Protein AF-A0A2M8AJK2-F1 (afdb_monomer)

Secondary structure (DSSP, 8-state):
-HHHHHHHHHHHHHHGGGS-HHHHHHHHHHHHHHHHHHHHH-S--TT-HHHHHHHHHHHHHHHHTTS---HHHHHHHHHHHHHHHHTTT--

Organism: NCBI:txid1974559

Foldseek 3Di:
DLVVLLVVLVVCLVCVLVDALLVLLVVLVVSLVVLLVVVVPPPDCVVVSSVVSLVSSVVSLVSSVVGDHDPVCVVVSVVSSVVSVVCRPPD

Structure (mmCIF, N/CA/C/O backbone):
data_AF-A0A2M8AJK2-F1
#
_entry.id   AF-A0A2M8AJK2-F1
#
loop_
_atom_site.group_PDB
_atom_site.id
_atom_site.type_symbol
_atom_site.label_atom_id
_atom_site.label_alt_id
_atom_site.label_comp_id
_atom_site.label_asym_id
_atom_site.label_entity_id
_atom_site.label_seq_id
_atom_site.pdbx_PDB_ins_code
_atom_site.Cartn_x
_atom_site.Cartn_y
_atom_site.Cartn_z
_atom_site.occupancy
_atom_site.B_iso_or_equiv
_atom_site.auth_seq_id
_atom_site.auth_comp_id
_atom_site.auth_asym_id
_atom_site.auth_atom_id
_atom_site.pdbx_PDB_model_num
ATOM 1 N N . MET A 1 1 ? 13.699 -7.728 -10.815 1.00 81.19 1 MET A N 1
ATOM 2 C CA . MET A 1 1 ? 13.421 -7.516 -9.372 1.00 81.19 1 MET A CA 1
ATOM 3 C C . MET A 1 1 ? 11.984 -7.056 -9.132 1.00 81.19 1 MET A C 1
ATOM 5 O O . MET A 1 1 ? 11.368 -7.525 -8.182 1.00 81.19 1 MET A O 1
ATOM 9 N N . VAL A 1 2 ? 11.401 -6.280 -10.050 1.00 87.56 2 VAL A N 1
ATOM 10 C CA . VAL A 1 2 ? 9.987 -5.867 -10.027 1.00 87.56 2 VAL A CA 1
ATOM 11 C C . VAL A 1 2 ? 8.994 -7.029 -9.906 1.00 87.56 2 VAL A C 1
ATOM 13 O O . VAL A 1 2 ? 8.133 -7.001 -9.034 1.00 87.56 2 VAL A O 1
ATOM 16 N N . ALA A 1 3 ? 9.155 -8.116 -10.667 1.00 88.50 3 ALA A N 1
ATOM 17 C CA . ALA A 1 3 ? 8.271 -9.283 -10.534 1.00 88.50 3 ALA A CA 1
ATOM 18 C C . ALA A 1 3 ? 8.266 -9.891 -9.113 1.00 88.50 3 ALA A C 1
ATOM 20 O O . ALA A 1 3 ? 7.217 -10.299 -8.613 1.00 88.50 3 ALA A O 1
ATOM 21 N N . ALA A 1 4 ? 9.424 -9.919 -8.442 1.00 90.25 4 ALA A N 1
ATOM 22 C CA . ALA A 1 4 ? 9.525 -10.406 -7.069 1.00 90.25 4 ALA A CA 1
ATOM 23 C C . ALA A 1 4 ? 8.843 -9.446 -6.083 1.00 90.25 4 ALA A C 1
ATOM 25 O O . ALA A 1 4 ? 8.113 -9.902 -5.205 1.00 90.25 4 ALA A O 1
ATOM 26 N N . PHE A 1 5 ? 9.014 -8.132 -6.266 1.00 93.44 5 PHE A N 1
ATOM 27 C CA . PHE A 1 5 ? 8.292 -7.119 -5.495 1.00 93.44 5 PHE A CA 1
ATOM 28 C C . PHE A 1 5 ? 6.771 -7.285 -5.620 1.00 93.44 5 PHE A C 1
ATOM 30 O O . PHE A 1 5 ? 6.075 -7.373 -4.607 1.00 93.44 5 PHE A O 1
ATOM 37 N N . CYS A 1 6 ? 6.260 -7.409 -6.848 1.00 92.00 6 CYS A N 1
ATOM 38 C CA . CYS A 1 6 ? 4.832 -7.586 -7.108 1.00 92.00 6 CYS A CA 1
ATOM 39 C C . CYS A 1 6 ? 4.278 -8.848 -6.430 1.00 92.00 6 CYS A C 1
ATOM 41 O O . CYS A 1 6 ? 3.197 -8.817 -5.840 1.00 92.00 6 CYS A O 1
ATOM 43 N N . GLU A 1 7 ? 5.025 -9.957 -6.442 1.00 93.81 7 GLU A N 1
ATOM 44 C CA . GLU A 1 7 ? 4.613 -11.173 -5.735 1.00 93.81 7 GLU A CA 1
ATOM 45 C C . GLU A 1 7 ? 4.617 -11.014 -4.212 1.00 93.81 7 GLU A C 1
ATOM 47 O O . GLU A 1 7 ? 3.683 -11.469 -3.545 1.00 93.81 7 GLU A O 1
ATOM 52 N N . VAL A 1 8 ? 5.603 -10.314 -3.648 1.00 94.19 8 VAL A N 1
ATOM 53 C CA . VAL A 1 8 ? 5.622 -9.986 -2.215 1.00 94.19 8 VAL A CA 1
ATOM 54 C C . VAL A 1 8 ? 4.408 -9.130 -1.843 1.00 94.19 8 VAL A C 1
ATOM 56 O O . VAL A 1 8 ? 3.672 -9.491 -0.920 1.00 94.19 8 VAL A O 1
ATOM 59 N N . ALA A 1 9 ? 4.130 -8.061 -2.595 1.00 94.06 9 ALA A N 1
ATOM 60 C CA . ALA A 1 9 ? 2.959 -7.208 -2.388 1.00 94.06 9 ALA A CA 1
ATOM 61 C C . ALA A 1 9 ? 1.648 -8.011 -2.477 1.00 94.06 9 ALA A C 1
ATOM 63 O O . ALA A 1 9 ? 0.759 -7.877 -1.628 1.00 94.06 9 ALA A O 1
ATOM 64 N N . ARG A 1 10 ? 1.548 -8.934 -3.442 1.00 94.44 10 ARG A N 1
ATOM 65 C CA . ARG A 1 10 ? 0.395 -9.831 -3.598 1.00 94.44 10 ARG A CA 1
ATOM 66 C C . ARG A 1 10 ? 0.218 -10.778 -2.408 1.00 94.44 10 ARG A C 1
ATOM 68 O O . ARG A 1 10 ? -0.912 -10.999 -1.966 1.00 94.44 10 ARG A O 1
ATOM 75 N N . ILE A 1 11 ? 1.299 -11.359 -1.885 1.00 94.81 11 ILE A N 1
ATOM 76 C CA . ILE A 1 11 ? 1.255 -12.236 -0.703 1.00 94.81 11 ILE A CA 1
ATOM 77 C C . ILE A 1 11 ? 0.815 -11.444 0.531 1.00 94.81 11 ILE A C 1
ATOM 79 O O . ILE A 1 11 ? -0.057 -11.909 1.270 1.00 94.81 11 ILE A O 1
ATOM 83 N N . ILE A 1 12 ? 1.362 -10.242 0.721 1.00 94.31 12 ILE A N 1
ATOM 84 C CA . ILE A 1 12 ? 0.981 -9.331 1.806 1.00 94.31 12 ILE A CA 1
ATOM 85 C C . ILE A 1 12 ? -0.514 -9.016 1.725 1.00 94.31 12 ILE A C 1
ATOM 87 O O . ILE A 1 12 ? -1.225 -9.202 2.713 1.00 94.31 12 ILE A O 1
ATOM 91 N N . LYS A 1 13 ? -1.027 -8.662 0.538 1.00 94.19 13 LYS A N 1
ATOM 92 C CA . LYS A 1 13 ? -2.461 -8.412 0.317 1.00 94.19 13 LYS A CA 1
ATOM 93 C C . LYS A 1 13 ? -3.323 -9.604 0.738 1.00 94.19 13 LYS A C 1
ATOM 95 O O . LYS A 1 13 ? -4.316 -9.439 1.439 1.00 94.19 13 LYS A O 1
ATOM 100 N N . LYS A 1 14 ? -2.937 -10.828 0.360 1.00 94.00 14 LYS A N 1
ATOM 101 C CA . LYS A 1 14 ? -3.674 -12.053 0.734 1.00 94.00 14 LYS A CA 1
ATOM 102 C C . LYS A 1 14 ? -3.696 -12.315 2.240 1.00 94.00 14 LYS A C 1
ATOM 104 O O . LYS A 1 14 ? -4.580 -13.020 2.720 1.00 94.00 14 LYS A O 1
ATOM 109 N N . ARG A 1 15 ? -2.712 -11.805 2.981 1.00 92.50 15 ARG A N 1
ATOM 110 C CA . ARG A 1 15 ? -2.568 -11.998 4.431 1.00 92.50 15 ARG A CA 1
ATOM 11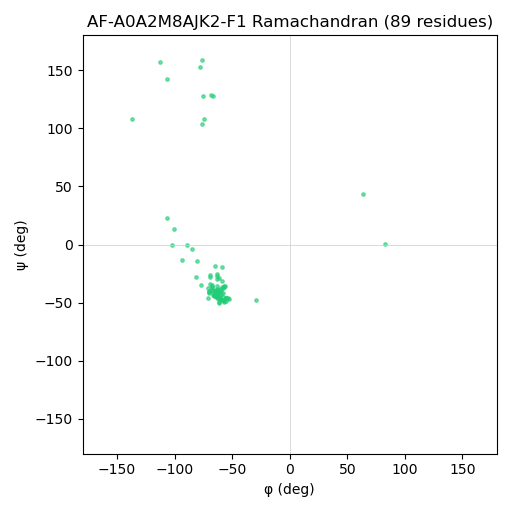1 C C . ARG A 1 15 ? -3.010 -10.784 5.247 1.00 92.50 15 ARG A C 1
ATOM 113 O O . ARG A 1 15 ? -2.996 -10.850 6.474 1.00 92.50 15 ARG A O 1
ATOM 120 N N . LEU A 1 16 ? -3.452 -9.714 4.589 1.00 90.50 16 LEU A N 1
ATOM 121 C CA . LEU A 1 16 ? -3.793 -8.442 5.221 1.00 90.50 16 LEU A CA 1
ATOM 122 C C . LEU A 1 16 ? -4.873 -8.596 6.305 1.00 90.50 16 LEU A C 1
ATOM 124 O O . LEU A 1 16 ? -4.790 -7.962 7.350 1.00 90.50 16 LEU A O 1
ATOM 128 N N . SER A 1 17 ? -5.838 -9.500 6.100 1.00 87.56 17 SER A N 1
ATOM 129 C CA . SER A 1 17 ? -6.929 -9.778 7.048 1.00 87.56 17 SER A CA 1
ATOM 130 C C . SER A 1 17 ? -6.472 -10.374 8.383 1.00 87.56 17 SER A C 1
ATOM 132 O O . SER A 1 17 ? -7.234 -10.360 9.344 1.00 87.56 17 SER A O 1
ATOM 134 N N . ALA A 1 18 ? -5.258 -10.927 8.445 1.00 89.94 18 ALA A N 1
ATOM 135 C CA . ALA A 1 18 ? -4.661 -11.442 9.675 1.00 89.94 18 ALA A CA 1
ATOM 136 C C . ALA A 1 18 ? -3.866 -10.368 10.442 1.00 89.94 18 ALA A C 1
ATOM 138 O O . ALA A 1 18 ? -3.290 -10.665 11.486 1.00 89.94 18 ALA A O 1
ATOM 139 N N . SER A 1 19 ? -3.806 -9.139 9.922 1.00 89.56 19 SER A N 1
ATOM 140 C CA . SER A 1 19 ? -3.043 -8.025 10.491 1.00 89.56 19 SER A CA 1
ATOM 141 C C . SER A 1 19 ? -3.969 -6.926 11.006 1.00 89.56 19 SER A C 1
ATOM 143 O O . SER A 1 19 ? -5.107 -6.783 10.560 1.00 89.56 19 SER A O 1
ATOM 145 N N . THR A 1 20 ? -3.473 -6.107 11.933 1.00 91.81 20 THR A N 1
ATOM 146 C CA . THR A 1 20 ? -4.163 -4.870 12.319 1.00 91.81 20 THR A CA 1
ATOM 147 C C . THR A 1 20 ? -3.967 -3.797 11.247 1.00 91.81 20 THR A C 1
ATOM 149 O O . THR A 1 20 ? -2.997 -3.837 10.485 1.00 91.81 20 THR A O 1
ATOM 152 N N . ALA A 1 21 ? -4.852 -2.796 11.208 1.00 92.38 21 ALA A N 1
ATOM 153 C CA . ALA A 1 21 ? -4.724 -1.673 10.276 1.00 92.38 21 ALA A CA 1
ATOM 154 C C . ALA A 1 21 ? -3.378 -0.939 10.431 1.00 92.38 21 ALA A C 1
ATOM 156 O O . ALA A 1 21 ? -2.774 -0.542 9.437 1.00 92.38 21 ALA A O 1
ATOM 157 N N . LEU A 1 22 ? -2.878 -0.820 11.669 1.00 93.56 22 LEU A N 1
ATOM 158 C CA . LEU A 1 22 ? -1.590 -0.195 11.966 1.00 93.56 22 LEU A CA 1
ATOM 159 C C . LEU A 1 22 ? -0.407 -0.989 11.392 1.00 93.56 22 LEU A C 1
ATOM 161 O O . LEU A 1 22 ? 0.501 -0.412 10.797 1.00 93.56 22 LEU A O 1
ATOM 165 N N . VAL A 1 23 ? -0.417 -2.316 11.542 1.00 93.75 23 VAL A N 1
ATOM 166 C CA . VAL A 1 23 ? 0.614 -3.176 10.944 1.00 93.75 23 VAL A CA 1
ATOM 167 C C . VAL A 1 23 ? 0.551 -3.083 9.422 1.00 93.75 23 VAL A C 1
ATOM 169 O O . VAL A 1 23 ? 1.581 -2.903 8.777 1.00 93.75 23 VAL A O 1
ATOM 172 N N . ALA A 1 24 ? -0.652 -3.135 8.851 1.00 94.56 24 ALA A N 1
ATOM 173 C CA . ALA A 1 24 ? -0.837 -3.094 7.409 1.00 94.56 24 ALA A CA 1
ATOM 174 C C . ALA A 1 24 ? -0.347 -1.771 6.789 1.00 94.56 24 ALA A C 1
ATOM 176 O O . ALA A 1 24 ? 0.352 -1.802 5.778 1.00 94.56 24 ALA A O 1
ATOM 177 N N . VAL A 1 25 ? -0.628 -0.619 7.413 1.00 96.00 25 VAL A N 1
ATOM 178 C CA . VAL A 1 25 ? -0.132 0.678 6.917 1.00 96.00 25 VAL A CA 1
ATOM 179 C C . VAL A 1 25 ? 1.386 0.829 7.074 1.00 96.00 25 VAL A C 1
ATOM 181 O O . VAL A 1 25 ? 2.034 1.396 6.201 1.00 96.00 25 VAL A O 1
ATOM 184 N N . ASN A 1 26 ? 1.989 0.271 8.128 1.00 96.06 26 ASN A N 1
ATOM 185 C CA . ASN A 1 26 ? 3.450 0.265 8.265 1.00 96.06 26 ASN A CA 1
ATOM 186 C C . ASN A 1 26 ? 4.119 -0.573 7.168 1.00 96.06 26 ASN A C 1
ATOM 188 O O . ASN A 1 26 ? 5.147 -0.169 6.632 1.00 96.06 26 ASN A O 1
ATOM 192 N N . ILE A 1 27 ? 3.524 -1.717 6.818 1.00 96.25 27 ILE A N 1
ATOM 193 C CA . ILE A 1 27 ? 3.995 -2.542 5.701 1.00 96.25 27 ILE A CA 1
ATOM 194 C C . ILE A 1 27 ? 3.865 -1.778 4.379 1.00 96.25 27 ILE A C 1
ATOM 196 O O . ILE A 1 27 ? 4.798 -1.808 3.583 1.00 96.25 27 ILE A O 1
ATOM 200 N N . LEU A 1 28 ? 2.755 -1.066 4.154 1.00 96.75 28 LEU A N 1
ATOM 201 C CA . LEU A 1 28 ? 2.570 -0.244 2.954 1.00 96.75 28 LEU A CA 1
ATOM 202 C C . LEU A 1 28 ? 3.686 0.801 2.798 1.00 96.75 28 LEU A C 1
ATOM 204 O O . LEU A 1 28 ? 4.284 0.881 1.730 1.00 96.75 28 LEU A O 1
ATOM 208 N N . LEU A 1 29 ? 4.000 1.553 3.857 1.00 97.19 29 LEU A N 1
ATOM 209 C CA . LEU A 1 29 ? 5.070 2.560 3.826 1.00 97.19 29 LEU A CA 1
ATOM 210 C C . LEU A 1 29 ? 6.452 1.930 3.593 1.00 97.19 29 LEU A C 1
ATOM 212 O O . LEU A 1 29 ? 7.258 2.458 2.831 1.00 97.19 29 LEU A O 1
ATOM 216 N N . ALA A 1 30 ? 6.720 0.771 4.202 1.00 96.50 30 ALA A N 1
ATOM 217 C CA . ALA A 1 30 ? 7.963 0.040 3.966 1.00 96.50 30 ALA A CA 1
ATOM 218 C C . ALA A 1 30 ? 8.088 -0.423 2.503 1.00 96.50 30 ALA A C 1
ATOM 220 O O . ALA A 1 30 ? 9.159 -0.304 1.912 1.00 96.50 30 ALA A O 1
ATOM 221 N N . LEU A 1 31 ? 6.996 -0.914 1.907 1.00 96.00 31 LEU A N 1
ATOM 222 C CA . LEU A 1 31 ? 6.964 -1.293 0.495 1.00 96.00 31 LEU A CA 1
ATOM 223 C C . LEU A 1 31 ? 7.097 -0.083 -0.433 1.00 96.00 31 LEU A C 1
ATOM 225 O O . LEU A 1 31 ? 7.746 -0.211 -1.462 1.00 96.00 31 LEU A O 1
ATOM 229 N N . GLN A 1 32 ? 6.515 1.070 -0.087 1.00 96.19 32 GLN A N 1
ATOM 230 C CA . GLN A 1 32 ? 6.676 2.307 -0.857 1.00 96.19 32 GLN A CA 1
ATOM 231 C C . GLN A 1 32 ? 8.141 2.731 -0.896 1.00 96.19 32 GLN A C 1
ATOM 233 O O . GLN A 1 32 ? 8.684 2.930 -1.976 1.00 96.19 32 GLN A O 1
ATOM 238 N N . LYS A 1 33 ? 8.796 2.782 0.267 1.00 95.00 33 LYS A N 1
ATOM 239 C CA . LYS A 1 33 ? 10.220 3.112 0.348 1.00 95.00 33 LYS A CA 1
ATOM 240 C C . LYS A 1 33 ? 11.075 2.136 -0.465 1.00 95.00 33 LYS A C 1
ATOM 242 O O . LYS A 1 33 ? 11.909 2.557 -1.256 1.00 95.00 33 LYS A O 1
ATOM 247 N N . PHE A 1 34 ? 10.836 0.834 -0.307 1.00 94.19 34 PHE A N 1
ATOM 248 C CA . PHE A 1 34 ? 11.560 -0.178 -1.074 1.00 94.19 34 PHE A CA 1
ATOM 249 C C . PHE A 1 34 ? 11.290 -0.070 -2.582 1.00 94.19 34 PHE A C 1
ATOM 251 O O . PHE A 1 34 ? 12.190 -0.292 -3.380 1.00 94.19 34 PHE A O 1
ATOM 258 N N . ASN A 1 35 ? 10.067 0.287 -2.988 1.00 93.38 35 ASN A N 1
ATOM 259 C CA . ASN A 1 35 ? 9.744 0.529 -4.390 1.00 93.38 35 ASN A CA 1
ATOM 260 C C 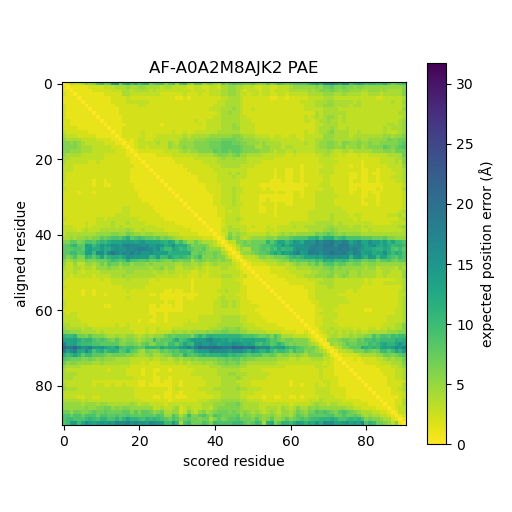. ASN A 1 35 ? 10.546 1.706 -4.956 1.00 93.38 35 ASN A C 1
ATOM 262 O O . ASN A 1 35 ? 11.084 1.593 -6.045 1.00 93.38 35 ASN A O 1
ATOM 266 N N . GLN A 1 36 ? 10.664 2.810 -4.218 1.00 91.69 36 GLN A N 1
ATOM 267 C CA . GLN A 1 36 ? 11.461 3.963 -4.649 1.00 91.69 36 GLN A CA 1
ATOM 268 C C . GLN A 1 36 ? 12.933 3.591 -4.834 1.00 91.69 36 GLN A C 1
ATOM 270 O O . GLN A 1 36 ? 13.515 3.887 -5.872 1.00 91.69 36 GLN A O 1
ATOM 275 N N . GLU A 1 37 ? 13.508 2.877 -3.861 1.00 91.50 37 GLU A N 1
ATOM 276 C CA . GLU A 1 37 ? 14.874 2.347 -3.952 1.00 91.50 37 GLU A CA 1
ATOM 277 C C . GLU A 1 37 ? 15.028 1.429 -5.175 1.00 91.50 37 GLU A C 1
ATOM 279 O O . GLU A 1 37 ? 15.961 1.587 -5.957 1.00 91.50 37 GLU A O 1
ATOM 284 N N . LEU A 1 38 ? 14.067 0.526 -5.393 1.00 90.56 38 LEU A N 1
ATOM 285 C CA . LEU A 1 38 ? 14.063 -0.393 -6.525 1.00 90.56 38 LEU A CA 1
ATOM 286 C C . LEU A 1 38 ? 14.022 0.335 -7.874 1.00 90.56 38 LEU A C 1
ATOM 288 O O . LEU A 1 38 ? 14.786 -0.030 -8.761 1.00 90.56 38 LEU A O 1
ATOM 292 N N . ILE A 1 39 ? 13.141 1.326 -8.042 1.00 89.12 39 ILE A N 1
ATOM 293 C CA . ILE A 1 39 ? 13.013 2.086 -9.295 1.00 89.12 39 ILE A CA 1
ATOM 294 C C . ILE A 1 39 ? 14.272 2.915 -9.555 1.00 89.12 39 ILE A C 1
ATOM 296 O O . ILE A 1 39 ? 14.779 2.905 -10.671 1.00 89.12 39 ILE A O 1
ATOM 300 N N . MET A 1 40 ? 14.837 3.546 -8.525 1.00 87.50 40 MET A N 1
ATOM 301 C CA . MET A 1 40 ? 16.103 4.284 -8.623 1.00 87.50 40 MET A CA 1
ATOM 302 C C . MET A 1 40 ? 17.294 3.401 -9.029 1.00 87.50 40 MET A C 1
ATOM 304 O O . MET A 1 40 ? 18.244 3.881 -9.647 1.00 87.50 40 MET A O 1
ATOM 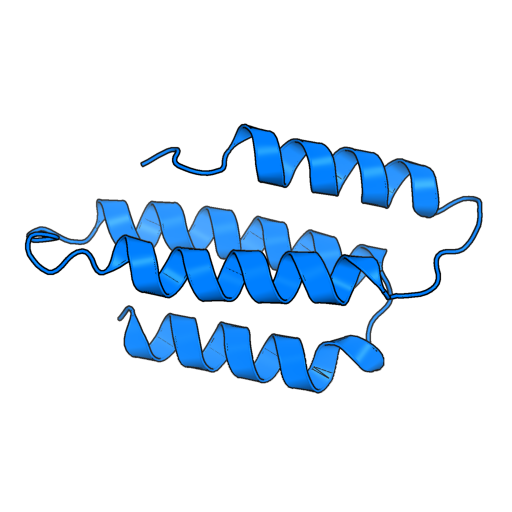308 N N . GLU A 1 41 ? 17.261 2.110 -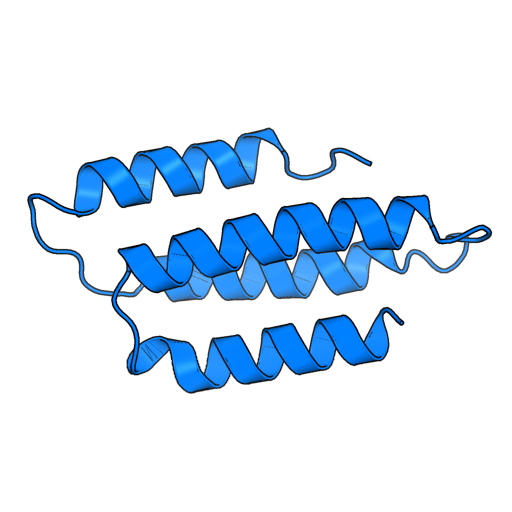8.691 1.00 87.75 41 GLU A N 1
ATOM 309 C CA . GLU A 1 41 ? 18.272 1.132 -9.110 1.00 87.75 41 GLU A CA 1
ATOM 310 C C . GLU A 1 41 ? 18.068 0.609 -10.544 1.00 87.75 41 GLU A C 1
ATOM 312 O O . GLU A 1 41 ? 18.985 0.004 -11.114 1.00 87.75 41 GLU A O 1
ATOM 317 N N . LEU A 1 42 ? 16.899 0.825 -11.160 1.00 84.31 42 LEU A N 1
ATOM 318 C CA . LEU A 1 42 ? 16.663 0.442 -12.550 1.00 84.31 42 LEU A CA 1
ATOM 319 C C . LEU A 1 42 ? 17.393 1.414 -13.484 1.00 84.31 42 LEU A C 1
ATOM 321 O O . LEU A 1 42 ? 16.993 2.553 -13.685 1.00 84.31 42 LEU A O 1
ATOM 325 N N . ILE A 1 43 ? 18.470 0.926 -14.105 1.00 71.69 43 ILE A N 1
ATOM 326 C CA . ILE A 1 43 ? 19.249 1.676 -15.107 1.00 71.69 43 ILE A CA 1
ATOM 327 C C . ILE A 1 43 ? 18.399 2.006 -16.350 1.00 71.69 43 ILE A C 1
ATOM 329 O O . ILE A 1 43 ? 18.664 2.996 -17.030 1.00 71.69 43 ILE A O 1
ATOM 333 N N . ASP A 1 44 ? 17.388 1.184 -16.648 1.00 74.44 44 ASP A N 1
ATOM 334 C CA . ASP A 1 44 ? 16.459 1.375 -17.761 1.00 74.44 44 ASP A CA 1
ATOM 335 C C . ASP A 1 44 ? 15.016 1.085 -17.324 1.00 74.44 44 ASP A C 1
ATOM 337 O O . ASP A 1 44 ? 14.632 -0.068 -17.124 1.00 74.44 44 ASP A O 1
ATOM 341 N N . ASP A 1 45 ? 14.220 2.147 -17.202 1.00 74.69 45 ASP A N 1
ATOM 342 C CA . ASP A 1 45 ? 12.780 2.103 -16.927 1.00 74.69 45 ASP A CA 1
ATOM 343 C C . ASP A 1 45 ? 11.944 2.456 -18.176 1.00 74.69 45 ASP A C 1
ATOM 345 O O . ASP A 1 45 ? 10.778 2.838 -18.099 1.00 74.69 45 ASP A O 1
ATOM 349 N N . SER A 1 46 ? 12.505 2.298 -19.381 1.00 72.75 46 SER A N 1
ATOM 350 C CA . SER A 1 46 ? 11.782 2.563 -20.639 1.00 72.75 46 SER A CA 1
ATOM 351 C C . SER A 1 46 ? 10.517 1.708 -20.806 1.00 72.75 46 SER A C 1
ATOM 353 O O . SER A 1 46 ? 9.633 2.045 -21.595 1.00 72.75 46 SER A O 1
ATOM 355 N N . ASN A 1 47 ? 10.418 0.604 -20.060 1.00 76.56 47 ASN A N 1
ATOM 356 C CA . ASN A 1 47 ? 9.253 -0.279 -20.030 1.00 76.56 47 ASN A CA 1
ATOM 357 C C . ASN A 1 47 ? 8.155 0.181 -19.050 1.00 76.56 47 ASN A C 1
ATOM 359 O O . ASN A 1 47 ? 7.099 -0.452 -19.001 1.00 76.56 47 ASN A O 1
ATOM 363 N N . GLY A 1 48 ? 8.383 1.254 -18.282 1.00 82.44 48 GLY A N 1
ATOM 364 C CA . GLY A 1 48 ? 7.439 1.782 -17.297 1.00 82.44 48 GLY A CA 1
ATOM 365 C C . GLY A 1 48 ? 7.169 0.800 -16.160 1.00 82.44 48 GLY A C 1
ATOM 366 O O . GLY A 1 48 ? 6.014 0.598 -15.778 1.00 82.44 48 GLY A O 1
ATOM 367 N N . GLU A 1 49 ? 8.211 0.148 -15.639 1.00 84.31 49 GLU A N 1
ATOM 368 C CA . GLU A 1 49 ? 8.070 -0.857 -14.586 1.00 84.31 49 GLU A CA 1
ATOM 369 C C . GLU A 1 49 ? 7.499 -0.255 -13.288 1.00 84.31 49 GLU A C 1
ATOM 371 O O . GLU A 1 49 ? 6.747 -0.939 -12.585 1.00 84.31 49 GLU A O 1
ATOM 376 N N . TYR A 1 50 ? 7.755 1.035 -13.024 1.00 86.81 50 TYR A N 1
ATOM 377 C CA . TYR A 1 50 ? 7.174 1.773 -11.892 1.00 86.81 50 TYR A CA 1
ATOM 378 C C . TYR A 1 50 ? 5.639 1.758 -11.885 1.00 86.81 50 TYR A C 1
ATOM 380 O O . TYR A 1 50 ? 5.026 1.628 -10.828 1.00 86.81 50 TYR A O 1
ATOM 388 N N . ILE A 1 51 ? 5.000 1.793 -13.059 1.00 88.38 51 ILE A N 1
ATOM 389 C CA . ILE A 1 51 ? 3.534 1.795 -13.180 1.00 88.38 51 ILE A CA 1
ATOM 390 C C . ILE A 1 51 ? 2.961 0.504 -12.589 1.00 88.38 51 ILE A C 1
ATOM 392 O O . ILE A 1 51 ? 1.919 0.500 -11.928 1.00 88.38 51 ILE A O 1
ATOM 396 N N . PHE A 1 52 ? 3.649 -0.617 -12.816 1.00 88.56 52 PHE A N 1
ATOM 397 C CA . PHE A 1 52 ? 3.213 -1.905 -12.300 1.00 88.56 52 PHE A CA 1
ATOM 398 C C . PHE A 1 52 ? 3.383 -1.974 -10.788 1.00 88.56 52 PHE A C 1
ATOM 400 O O . PHE A 1 52 ? 2.459 -2.407 -10.102 1.00 88.56 52 PHE A O 1
ATOM 407 N N . THR A 1 53 ? 4.528 -1.553 -10.253 1.00 91.25 53 THR A N 1
ATOM 408 C CA . THR A 1 53 ? 4.774 -1.613 -8.808 1.00 91.25 53 THR A CA 1
ATOM 409 C C . THR A 1 53 ? 3.872 -0.654 -8.030 1.00 91.25 53 THR A C 1
ATOM 411 O O . THR A 1 53 ? 3.316 -1.051 -7.001 1.00 91.25 53 THR A O 1
ATOM 414 N N . GLU A 1 54 ? 3.629 0.552 -8.550 1.00 92.75 54 GLU A N 1
ATOM 415 C CA . GLU A 1 54 ? 2.673 1.512 -7.989 1.00 92.75 54 GLU A CA 1
ATOM 416 C C . GLU A 1 54 ? 1.254 0.954 -7.944 1.00 92.75 54 GLU A C 1
ATOM 418 O O . GLU A 1 54 ? 0.584 1.070 -6.918 1.00 92.75 54 GLU A O 1
ATOM 423 N N . ALA A 1 55 ? 0.802 0.275 -9.002 1.00 93.06 55 ALA A N 1
ATOM 424 C CA . ALA A 1 55 ? -0.536 -0.312 -9.030 1.00 93.06 55 ALA A CA 1
ATOM 425 C C . ALA A 1 55 ? -0.761 -1.320 -7.885 1.00 93.06 55 ALA A C 1
ATOM 427 O O . ALA A 1 55 ? -1.855 -1.376 -7.314 1.00 93.06 55 ALA A O 1
ATOM 428 N N . TYR A 1 56 ? 0.265 -2.093 -7.507 1.00 94.44 56 TYR A N 1
ATOM 429 C CA . TYR A 1 56 ? 0.191 -3.007 -6.360 1.00 94.44 56 TYR A CA 1
ATOM 430 C C . TYR A 1 56 ? 0.162 -2.269 -5.013 1.00 94.44 56 TYR A C 1
ATOM 432 O O . TYR A 1 56 ? -0.551 -2.700 -4.101 1.00 94.44 56 TYR A O 1
ATOM 440 N N . LEU A 1 57 ? 0.901 -1.164 -4.876 1.00 95.62 57 LEU A N 1
ATOM 441 C CA . LEU A 1 57 ? 0.854 -0.315 -3.680 1.00 95.62 57 LEU A CA 1
ATOM 442 C C . LEU A 1 57 ? -0.528 0.331 -3.512 1.00 95.62 57 LEU A C 1
ATOM 444 O O . LEU A 1 57 ? -1.104 0.296 -2.423 1.00 95.62 57 LEU A O 1
ATOM 448 N N . ASP A 1 58 ? -1.102 0.833 -4.602 1.00 95.62 58 ASP A N 1
ATOM 449 C CA . ASP A 1 58 ? -2.443 1.419 -4.652 1.00 95.62 58 ASP A CA 1
ATOM 450 C C . ASP A 1 58 ? -3.538 0.417 -4.267 1.00 95.62 58 ASP A C 1
ATOM 452 O O . ASP A 1 58 ? -4.511 0.739 -3.576 1.00 95.62 58 ASP A O 1
ATOM 456 N N . ASP A 1 59 ? -3.397 -0.822 -4.728 1.00 94.88 59 ASP A N 1
ATOM 457 C CA . ASP A 1 59 ? -4.307 -1.913 -4.404 1.00 94.88 59 ASP A CA 1
ATOM 458 C C . ASP A 1 59 ? -4.231 -2.274 -2.909 1.00 94.88 59 ASP A C 1
ATOM 460 O O . ASP A 1 59 ? -5.260 -2.384 -2.235 1.00 94.88 59 ASP A O 1
ATOM 464 N N . LEU A 1 60 ? -3.021 -2.351 -2.342 1.00 94.75 60 LEU A N 1
ATOM 465 C CA . LEU A 1 60 ? -2.820 -2.524 -0.898 1.00 94.75 60 LEU A CA 1
ATOM 466 C C . LEU A 1 60 ? -3.428 -1.374 -0.091 1.00 94.75 60 LEU A C 1
ATOM 468 O O . LEU A 1 60 ? -4.149 -1.617 0.879 1.00 94.75 60 LEU A O 1
ATOM 472 N N . TYR A 1 61 ? -3.195 -0.131 -0.507 1.00 95.44 61 TYR A N 1
ATOM 473 C CA . TYR A 1 61 ? -3.769 1.060 0.112 1.00 95.44 61 TYR A CA 1
ATOM 474 C C . TYR A 1 61 ? -5.302 0.989 0.175 1.00 95.44 61 TYR A C 1
ATOM 476 O O . TYR A 1 61 ? -5.901 1.223 1.231 1.00 95.44 61 TYR A O 1
ATOM 484 N N . LYS A 1 62 ? -5.953 0.599 -0.929 1.00 94.69 62 LYS A N 1
ATOM 485 C CA . LYS A 1 62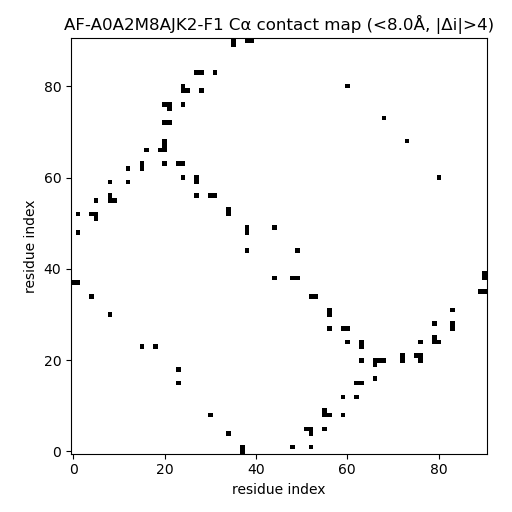 ? -7.415 0.425 -0.998 1.00 94.69 62 LYS A CA 1
ATOM 486 C C . LYS A 1 62 ? -7.916 -0.665 -0.053 1.00 94.69 62 LYS A C 1
ATOM 488 O O . LYS A 1 62 ? -8.974 -0.487 0.551 1.00 94.69 62 LYS A O 1
ATOM 493 N N . GLU A 1 63 ? -7.186 -1.768 0.101 1.00 94.31 63 GLU A N 1
ATOM 494 C CA . GLU A 1 63 ? -7.553 -2.833 1.044 1.00 94.31 63 GLU A CA 1
ATOM 495 C C . GLU A 1 63 ? -7.375 -2.415 2.509 1.00 94.31 63 GLU A C 1
ATOM 497 O O . GLU A 1 63 ? -8.258 -2.677 3.325 1.00 94.31 63 GLU A O 1
ATOM 502 N N . ILE A 1 64 ? -6.305 -1.688 2.848 1.00 93.38 64 ILE A N 1
ATOM 503 C CA . ILE A 1 64 ? -6.092 -1.135 4.200 1.00 93.38 64 ILE A CA 1
ATOM 504 C C . ILE A 1 64 ? -7.242 -0.194 4.583 1.00 93.38 64 ILE A C 1
ATOM 506 O O . ILE A 1 64 ? -7.758 -0.268 5.700 1.00 93.38 64 ILE A O 1
ATOM 510 N N . LYS A 1 65 ? -7.718 0.585 3.599 1.00 91.56 65 LYS A N 1
ATOM 511 C CA . LYS A 1 65 ? -9.018 1.284 3.540 1.00 91.56 65 LYS A CA 1
ATOM 512 C C . LYS A 1 65 ? -10.162 0.611 4.299 1.00 91.56 65 LYS A C 1
ATOM 514 O O . LYS A 1 65 ? -10.949 1.242 5.004 1.00 91.56 65 LYS A O 1
ATOM 519 N N . LYS A 1 66 ? -10.286 -0.691 4.065 1.00 91.56 66 LYS A N 1
ATOM 520 C CA . LYS A 1 66 ? -11.447 -1.500 4.435 1.00 91.56 66 LYS A CA 1
ATOM 521 C C . LYS A 1 66 ? -11.279 -2.168 5.797 1.00 91.56 66 LYS A C 1
ATOM 523 O O . LYS A 1 66 ? -12.260 -2.675 6.340 1.00 91.56 66 LYS A O 1
ATOM 528 N N . ILE A 1 67 ? -10.067 -2.185 6.359 1.00 89.69 67 ILE A N 1
ATOM 529 C CA . ILE A 1 67 ? -9.818 -2.775 7.675 1.00 89.69 67 ILE A CA 1
ATOM 530 C C . ILE A 1 67 ? -10.508 -1.914 8.734 1.00 89.69 67 ILE A C 1
ATOM 532 O O . ILE A 1 67 ? -10.320 -0.700 8.797 1.00 89.69 67 ILE A O 1
ATOM 536 N N . LYS A 1 68 ? 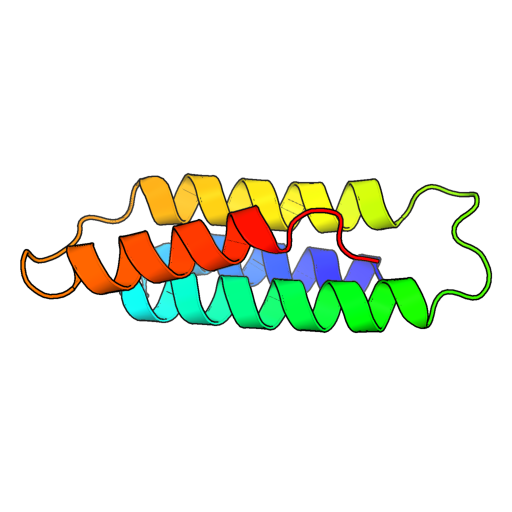-11.305 -2.549 9.596 1.00 84.88 68 LYS A N 1
ATOM 537 C CA . LYS A 1 68 ? -11.970 -1.869 10.710 1.00 84.88 68 LYS A CA 1
ATOM 538 C C . LYS A 1 68 ? -10.927 -1.380 11.718 1.00 84.88 68 LYS A C 1
ATOM 540 O O . LYS A 1 68 ? -10.104 -2.158 12.188 1.00 84.88 68 LYS A O 1
ATOM 545 N N . GLN A 1 69 ? -10.995 -0.100 12.069 1.00 84.25 69 GLN A N 1
ATOM 546 C CA . GLN A 1 69 ? -10.035 0.555 12.958 1.00 84.25 69 GLN A CA 1
ATOM 547 C C . GLN A 1 69 ? -10.658 0.806 14.332 1.00 84.25 69 GLN A C 1
ATOM 549 O O . GLN A 1 69 ? -11.838 1.157 14.436 1.00 84.25 69 GLN A O 1
ATOM 554 N N . SER A 1 70 ? -9.862 0.649 15.387 1.00 80.38 70 SER A N 1
ATOM 555 C CA . SER A 1 70 ? -10.234 1.104 16.726 1.00 80.38 70 SER A CA 1
ATOM 556 C C . SER A 1 70 ? -10.047 2.628 16.840 1.00 80.38 70 SER A C 1
ATOM 558 O O . SER A 1 70 ? -9.230 3.220 16.132 1.00 80.38 70 SER A O 1
ATOM 560 N N . GLY A 1 71 ? -10.816 3.295 17.710 1.00 76.19 71 GLY A N 1
ATOM 561 C CA . GLY A 1 71 ? -10.840 4.765 17.787 1.00 76.19 71 GLY A CA 1
ATOM 562 C C . GLY A 1 71 ? -9.482 5.418 18.084 1.00 76.19 71 GLY A C 1
ATOM 563 O O . GLY A 1 71 ? -9.220 6.509 17.586 1.00 76.19 71 GLY A O 1
ATOM 564 N N . GLY A 1 72 ? -8.607 4.743 18.840 1.00 81.62 72 GLY A N 1
ATOM 565 C CA . GLY A 1 72 ? -7.253 5.225 19.138 1.00 81.62 72 GLY A CA 1
ATOM 566 C C . GLY A 1 72 ? -6.262 5.045 17.983 1.00 81.62 72 GLY A C 1
ATOM 567 O O . GLY A 1 72 ? -5.412 5.901 17.763 1.00 81.62 72 GLY A O 1
ATOM 568 N N . GLU A 1 73 ? -6.392 3.968 17.206 1.00 87.62 73 GLU A N 1
ATOM 569 C CA . GLU A 1 73 ? -5.484 3.669 16.088 1.00 87.62 73 GLU A CA 1
ATOM 570 C C . GLU A 1 73 ? -5.829 4.450 14.821 1.00 87.62 73 GLU A C 1
ATOM 572 O O . GLU A 1 73 ? -4.946 4.741 14.017 1.00 87.62 73 GLU A O 1
ATOM 577 N N . ARG A 1 74 ? -7.103 4.816 14.647 1.00 89.75 74 ARG A N 1
ATOM 578 C CA . ARG A 1 74 ? -7.603 5.474 13.436 1.00 89.75 74 ARG A CA 1
ATOM 579 C C . ARG A 1 74 ? -6.811 6.717 13.052 1.00 89.75 74 ARG A C 1
ATOM 581 O O . ARG A 1 74 ? -6.404 6.850 11.906 1.00 89.75 74 ARG A O 1
ATOM 588 N N . LYS A 1 75 ? -6.537 7.597 14.019 1.00 92.06 75 LYS A N 1
ATOM 589 C CA . LYS A 1 75 ? -5.790 8.836 13.762 1.00 92.06 75 LYS A CA 1
ATOM 590 C C . LYS A 1 75 ? -4.382 8.550 13.226 1.00 92.06 75 LYS A C 1
ATOM 592 O O . LYS A 1 75 ? -3.964 9.174 12.259 1.00 92.06 75 LYS A O 1
ATOM 597 N N . ILE A 1 76 ? -3.693 7.577 13.822 1.00 93.88 76 ILE A N 1
ATOM 598 C CA . ILE A 1 76 ? -2.331 7.184 13.437 1.00 93.88 76 ILE A CA 1
ATOM 599 C C . ILE A 1 76 ? -2.335 6.562 12.038 1.00 93.88 76 ILE A C 1
ATOM 601 O O . ILE A 1 76 ? -1.479 6.872 11.213 1.00 93.88 76 ILE A O 1
ATOM 605 N N . VAL A 1 77 ? -3.307 5.691 11.758 1.00 94.38 77 VAL A N 1
ATOM 606 C CA . VAL A 1 77 ? -3.460 5.071 10.437 1.00 94.38 77 VAL A CA 1
ATOM 607 C C . VAL A 1 77 ? -3.750 6.134 9.379 1.00 94.38 77 VAL A C 1
ATOM 609 O O . VAL A 1 77 ? -3.107 6.129 8.335 1.00 94.38 77 VAL A O 1
ATOM 612 N N . ASP A 1 78 ? -4.648 7.078 9.655 1.00 93.81 78 ASP A N 1
ATOM 613 C CA . ASP A 1 78 ? -4.981 8.164 8.731 1.00 93.81 78 ASP A CA 1
ATOM 614 C C . ASP A 1 78 ? -3.778 9.090 8.468 1.00 93.81 78 ASP A C 1
ATOM 616 O O . ASP A 1 78 ? -3.568 9.511 7.332 1.00 93.81 78 ASP A O 1
ATOM 620 N N . GLU A 1 79 ? -2.964 9.394 9.484 1.00 94.94 79 GLU A N 1
ATOM 621 C CA . GLU A 1 79 ? -1.716 10.160 9.330 1.00 94.94 79 GLU A CA 1
ATOM 622 C C . GLU A 1 79 ? -0.703 9.422 8.444 1.00 94.94 79 GLU A C 1
ATOM 624 O O . GLU A 1 79 ? -0.177 10.005 7.498 1.00 94.94 79 GLU A O 1
ATOM 629 N N . LYS A 1 80 ? -0.506 8.121 8.666 1.00 95.88 80 LYS A N 1
ATOM 630 C CA . LYS A 1 80 ? 0.387 7.289 7.843 1.00 95.88 80 LYS A CA 1
ATOM 631 C C . LYS A 1 80 ? -0.118 7.092 6.414 1.00 95.88 80 LYS A C 1
ATOM 633 O O . LYS A 1 80 ? 0.662 7.049 5.472 1.00 95.88 80 LYS A O 1
ATOM 638 N N . LEU A 1 81 ? -1.431 7.007 6.213 1.00 95.31 81 LEU A N 1
ATOM 639 C CA . LEU A 1 81 ? -2.010 6.969 4.869 1.00 95.31 81 LEU A CA 1
ATOM 640 C C . LEU A 1 81 ? -1.868 8.314 4.147 1.00 95.31 81 LEU A C 1
ATOM 642 O O . LEU A 1 81 ? -1.825 8.327 2.920 1.00 95.31 81 LEU A O 1
ATOM 646 N N . LYS A 1 82 ? -1.813 9.442 4.869 1.00 95.31 82 LYS A N 1
ATOM 647 C CA . LYS A 1 82 ? -1.473 10.7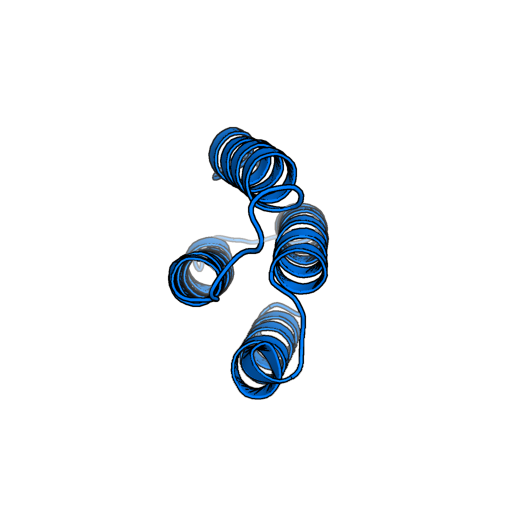47 4.278 1.00 95.31 82 LYS A CA 1
ATOM 648 C C . LYS A 1 82 ? -0.004 10.812 3.877 1.00 95.31 82 LYS A C 1
ATOM 650 O O . LYS A 1 82 ? 0.267 11.302 2.790 1.00 95.31 82 LYS A O 1
ATOM 655 N N . GLU A 1 83 ? 0.894 10.294 4.714 1.00 95.19 83 GLU A N 1
ATOM 656 C CA . GLU A 1 83 ? 2.323 10.144 4.398 1.00 95.19 83 GLU A CA 1
ATOM 657 C C . GLU A 1 83 ? 2.517 9.343 3.104 1.00 95.19 83 GLU A C 1
ATOM 659 O O . GLU A 1 83 ? 3.211 9.806 2.206 1.00 95.19 83 GLU A O 1
ATOM 664 N N . PHE A 1 84 ? 1.804 8.221 2.951 1.00 95.88 84 PHE A N 1
ATOM 665 C CA . PHE A 1 84 ? 1.834 7.441 1.713 1.00 95.88 84 PHE A CA 1
ATOM 666 C C . PHE A 1 84 ? 1.477 8.283 0.477 1.00 95.88 84 PHE A C 1
ATOM 668 O O . PHE A 1 84 ? 2.214 8.266 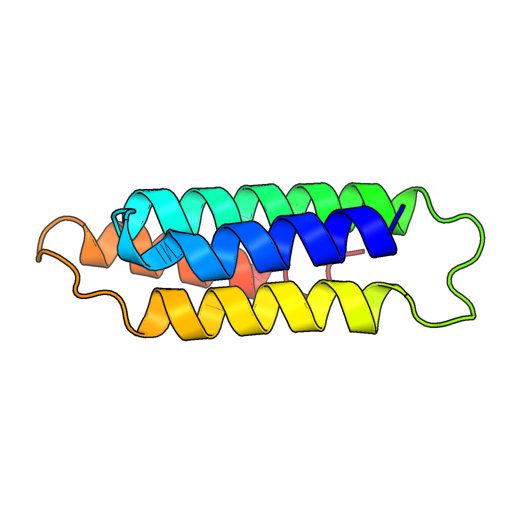-0.504 1.00 95.88 84 PHE A O 1
ATOM 675 N N . ASN A 1 85 ? 0.383 9.057 0.526 1.00 93.19 85 ASN A N 1
ATOM 676 C CA . ASN A 1 85 ? -0.030 9.871 -0.628 1.00 93.19 85 ASN A CA 1
ATOM 677 C C . ASN A 1 85 ? 0.929 11.042 -0.899 1.00 93.19 85 ASN A C 1
ATOM 679 O O . ASN A 1 85 ? 0.968 11.531 -2.021 1.00 93.19 85 ASN A O 1
ATOM 683 N N . LEU A 1 86 ? 1.643 11.536 0.121 1.00 92.00 86 LEU A N 1
ATOM 684 C CA . LEU A 1 86 ? 2.605 12.629 -0.043 1.00 92.00 86 LEU A CA 1
ATOM 685 C C . LEU A 1 86 ? 3.806 12.189 -0.884 1.00 92.00 86 LEU A C 1
ATOM 687 O O . LEU A 1 86 ? 4.303 12.987 -1.665 1.00 92.00 86 LEU A O 1
ATOM 691 N N . HIS A 1 87 ? 4.229 10.935 -0.721 1.00 88.25 87 HIS A N 1
ATOM 692 C CA . HIS A 1 87 ? 5.400 10.359 -1.385 1.00 88.25 87 HIS A CA 1
ATOM 693 C C . HIS A 1 87 ? 5.054 9.494 -2.602 1.00 88.25 87 HIS A C 1
ATOM 695 O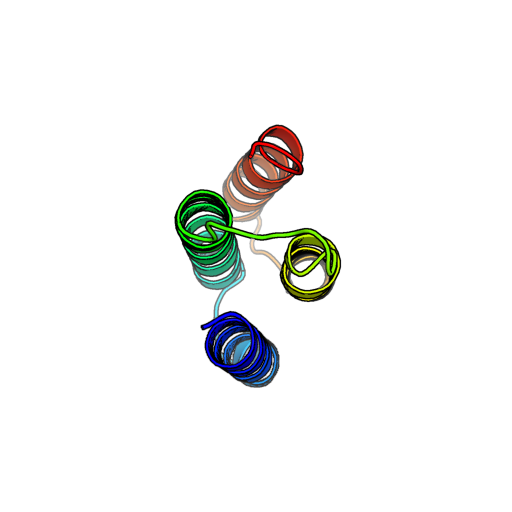 O . HIS A 1 87 ? 5.865 8.695 -3.074 1.00 88.25 87 HIS A O 1
ATOM 701 N N . GLN A 1 88 ? 3.815 9.572 -3.084 1.00 84.88 88 GLN A N 1
ATOM 702 C CA . GLN A 1 88 ? 3.398 8.849 -4.277 1.00 84.88 88 GLN A CA 1
ATOM 703 C C . GLN A 1 88 ? 3.963 9.553 -5.515 1.00 84.88 88 GLN A C 1
ATOM 705 O O . GLN A 1 88 ? 3.763 10.755 -5.673 1.00 84.88 88 GLN A O 1
ATOM 710 N N . GLY A 1 89 ? 4.654 8.818 -6.388 1.00 78.75 89 GLY A N 1
ATOM 711 C CA . GLY A 1 89 ? 5.322 9.405 -7.551 1.00 78.75 89 GLY A CA 1
ATOM 712 C C . GLY A 1 89 ? 6.700 10.020 -7.278 1.00 78.75 89 GLY A C 1
ATOM 713 O O . GLY A 1 89 ? 7.306 10.541 -8.212 1.00 78.75 89 GLY A O 1
ATOM 714 N N . ASP A 1 90 ? 7.197 9.974 -6.038 1.00 79.19 90 ASP A N 1
ATOM 715 C CA . ASP A 1 90 ? 8.559 10.412 -5.714 1.00 79.19 90 ASP A CA 1
ATOM 716 C C . ASP A 1 90 ? 9.553 9.333 -6.181 1.00 79.19 90 ASP A C 1
ATOM 718 O O . ASP A 1 90 ? 9.674 8.296 -5.521 1.00 79.19 90 ASP A O 1
ATOM 722 N N . TYR A 1 91 ? 10.243 9.577 -7.301 1.00 68.94 91 TYR A N 1
ATOM 723 C CA . TYR A 1 91 ? 11.295 8.732 -7.884 1.00 68.94 91 TYR A CA 1
ATOM 724 C C . TYR A 1 91 ? 12.486 9.579 -8.323 1.00 68.94 91 TYR A C 1
ATOM 726 O O . TYR A 1 91 ? 12.262 10.656 -8.926 1.00 68.94 91 TYR A O 1
#

Sequence (91 aa):
MVAAFCEVARIIKKRLSASTALVAVNILLALQKFNQELIMELIDDSNGEYIFTEAYLDDLYKEIKKIKQSGGERKIVDEKLKEFNLHQGDY

Mean predicted aligned error: 3.93 Å

Radius of gyration: 13.41 Å; Cα contacts (8 Å, |Δi|>4): 59; chains: 1; bounding box: 31×25×40 Å

pLDDT: mean 90.1, std 6.42, range [68.94, 97.19]

Solvent-accessible surface area (backbone atoms only — not comparable to full-atom values): 5370 Å² total; per-residue (Å²): 111,66,71,59,51,50,52,51,50,52,53,49,56,77,48,45,89,82,48,54,49,62,59,49,52,54,50,51,50,52,50,52,54,51,47,35,55,52,54,73,65,45,90,73,58,91,81,48,59,62,62,60,53,48,52,52,52,54,51,44,53,57,53,52,69,68,48,82,66,55,85,80,52,41,61,58,42,55,53,52,56,48,51,49,64,72,55,60,88,62,118